Protein AF-A0A2G5DER1-F1 (afdb_monomer)

Secondary structure (DSSP, 8-state):
--TTGGGSSS---------------SHHHHHHHHHHHHHHHHHHHHHHHTS-HHHH-SHHHHHHHHHHHHHHHHHHS---HHHHHHHHHHHHHHT-

Mean predicted aligned error: 13.32 Å

Structure (mmCIF, N/CA/C/O backbone):
data_AF-A0A2G5DER1-F1
#
_entry.id   AF-A0A2G5DER1-F1
#
loop_
_atom_site.group_PDB
_atom_site.id
_atom_site.type_symbol
_atom_site.label_atom_id
_atom_site.label_alt_id
_atom_site.label_comp_id
_atom_site.label_asym_id
_atom_site.label_entity_id
_atom_site.label_seq_id
_atom_s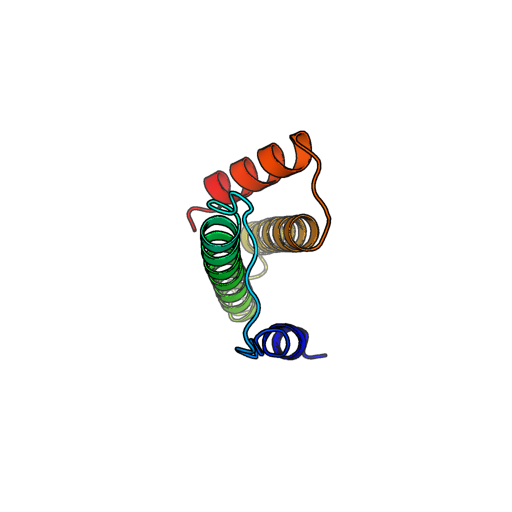ite.pdbx_PDB_ins_code
_atom_site.Cartn_x
_atom_site.Cartn_y
_atom_site.Cartn_z
_atom_site.occupancy
_atom_site.B_iso_or_equiv
_atom_site.auth_seq_id
_atom_site.auth_comp_id
_atom_site.auth_asym_id
_atom_site.auth_atom_id
_atom_site.pdbx_PDB_model_num
ATOM 1 N N . MET A 1 1 ? 15.621 -11.860 6.723 1.00 38.50 1 MET A N 1
ATOM 2 C CA . MET A 1 1 ? 14.601 -11.007 7.387 1.00 38.50 1 MET A CA 1
ATOM 3 C C . MET A 1 1 ? 13.312 -11.258 6.635 1.00 38.50 1 MET A C 1
ATOM 5 O O . MET A 1 1 ? 12.966 -10.541 5.704 1.00 38.50 1 MET A O 1
ATOM 9 N N . ASP A 1 2 ? 12.677 -12.370 6.978 1.00 46.97 2 ASP A N 1
ATOM 10 C CA . ASP A 1 2 ? 11.678 -13.045 6.153 1.00 46.97 2 ASP A CA 1
ATOM 11 C C . ASP A 1 2 ? 10.291 -12.741 6.709 1.00 46.97 2 ASP A C 1
ATOM 13 O O . ASP A 1 2 ? 9.658 -13.552 7.376 1.00 46.97 2 ASP A O 1
ATOM 17 N N . TRP A 1 3 ? 9.840 -11.510 6.463 1.00 55.44 3 TRP A N 1
ATOM 18 C CA . TRP A 1 3 ? 8.535 -11.003 6.906 1.00 55.44 3 TRP A CA 1
ATOM 19 C C . TRP A 1 3 ? 7.343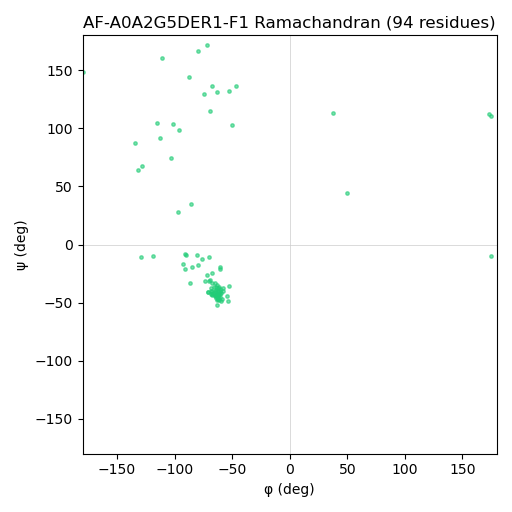 -11.799 6.340 1.00 55.44 3 TRP A C 1
ATOM 21 O O . TRP A 1 3 ? 6.250 -11.766 6.900 1.00 55.44 3 TRP A O 1
ATOM 31 N N . VAL A 1 4 ? 7.566 -12.553 5.259 1.00 53.78 4 VAL A N 1
ATOM 32 C CA . VAL A 1 4 ? 6.572 -13.423 4.613 1.00 53.78 4 VAL A CA 1
ATOM 33 C C . VAL A 1 4 ? 6.232 -14.636 5.491 1.00 53.78 4 VAL A C 1
ATOM 35 O O . VAL A 1 4 ? 5.092 -15.099 5.492 1.00 53.78 4 VAL A O 1
ATOM 38 N N . SER A 1 5 ? 7.180 -15.114 6.304 1.00 50.34 5 SER A N 1
ATOM 39 C CA . SER A 1 5 ? 6.982 -16.282 7.172 1.00 50.34 5 SER A CA 1
ATOM 40 C C . SER A 1 5 ? 6.019 -16.000 8.328 1.00 50.34 5 SER A C 1
ATOM 42 O O . SER A 1 5 ? 5.243 -16.874 8.700 1.00 50.34 5 SER A O 1
ATOM 44 N N . SER A 1 6 ? 5.978 -14.763 8.836 1.00 51.16 6 SER A N 1
ATOM 45 C CA . SER A 1 6 ? 5.083 -14.372 9.937 1.00 51.16 6 SER A CA 1
ATOM 46 C C . SER A 1 6 ? 3.600 -14.321 9.553 1.00 51.16 6 SER A C 1
ATOM 48 O O . SER A 1 6 ? 2.748 -14.202 10.426 1.00 51.16 6 SER A O 1
ATOM 50 N N . LEU A 1 7 ? 3.265 -14.404 8.262 1.00 55.41 7 LEU A N 1
ATOM 51 C CA . LEU A 1 7 ? 1.879 -14.351 7.786 1.00 55.41 7 LEU A CA 1
ATOM 52 C C . LEU A 1 7 ? 1.220 -15.725 7.676 1.00 55.41 7 LEU A C 1
ATOM 54 O O . LEU A 1 7 ? -0.006 -15.813 7.685 1.00 55.41 7 LEU A O 1
ATOM 58 N N . LYS A 1 8 ? 2.020 -16.791 7.588 1.00 48.91 8 LYS A N 1
ATOM 59 C CA . LYS A 1 8 ? 1.519 -18.157 7.406 1.00 48.91 8 LYS A CA 1
ATOM 60 C C . LYS A 1 8 ? 1.017 -18.789 8.710 1.00 48.91 8 LYS A C 1
ATOM 62 O O . LYS A 1 8 ? 0.273 -19.761 8.665 1.00 48.91 8 LYS A O 1
ATOM 67 N N . GLU A 1 9 ? 1.403 -18.244 9.860 1.00 44.56 9 GLU A N 1
ATOM 68 C CA . GLU A 1 9 ? 1.255 -18.929 11.150 1.00 44.56 9 GLU A CA 1
ATOM 69 C C . GLU A 1 9 ? -0.071 -18.645 11.879 1.00 44.56 9 GLU A C 1
ATOM 71 O O . GLU A 1 9 ? -0.401 -19.317 12.848 1.00 44.56 9 GLU A O 1
ATOM 76 N N . SER A 1 10 ? -0.893 -17.705 11.404 1.00 50.03 10 SER A N 1
ATOM 77 C CA . SER A 1 10 ? -2.134 -17.305 12.095 1.00 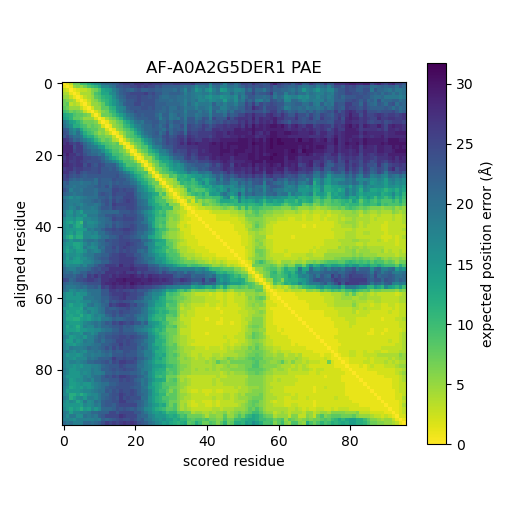50.03 10 SER A CA 1
ATOM 78 C C . SER A 1 10 ? -3.413 -17.980 11.583 1.00 50.03 10 SER A C 1
ATOM 80 O O . SER A 1 10 ? -4.485 -17.390 11.685 1.00 50.03 10 SER A O 1
ATOM 82 N N . ASN A 1 11 ? -3.334 -19.192 11.025 1.00 51.62 11 ASN A N 1
ATOM 83 C CA . ASN A 1 11 ? -4.522 -19.924 10.572 1.00 51.62 11 ASN A CA 1
ATOM 84 C C . ASN A 1 11 ? -4.566 -21.349 11.147 1.00 51.62 11 ASN A C 1
ATOM 86 O O . ASN A 1 11 ? -4.416 -22.331 10.425 1.00 51.62 11 ASN A O 1
ATOM 90 N N . SER A 1 12 ? -4.750 -21.454 12.465 1.00 43.50 12 SER A N 1
ATOM 91 C CA . SER A 1 12 ? -5.181 -22.689 13.130 1.00 43.50 12 SER A CA 1
ATOM 92 C C . SER A 1 12 ? -6.555 -22.429 13.738 1.00 43.50 12 SER A C 1
ATOM 94 O O . SER A 1 12 ? -6.670 -21.706 14.725 1.00 43.50 12 SER A O 1
ATOM 96 N N . VAL A 1 13 ? -7.604 -22.953 13.104 1.00 57.72 13 VAL A N 1
ATOM 97 C CA . VAL A 1 13 ? -8.971 -22.939 13.637 1.00 57.72 13 VAL A CA 1
ATOM 98 C C . VAL A 1 13 ? -9.251 -24.325 14.207 1.00 57.72 13 VAL A C 1
ATOM 100 O O . VAL A 1 13 ? -9.487 -25.270 13.457 1.00 57.72 13 VAL A O 1
ATOM 103 N N . ASP A 1 14 ? -9.219 -24.443 15.531 1.00 50.62 14 ASP A N 1
ATOM 104 C CA . ASP A 1 14 ? -9.735 -25.604 16.257 1.00 50.62 14 ASP A CA 1
ATOM 105 C C . ASP A 1 14 ? -11.277 -25.586 16.264 1.00 50.62 14 ASP A C 1
ATOM 107 O O . ASP A 1 14 ? -11.873 -24.576 16.654 1.00 50.62 14 ASP A O 1
ATOM 111 N N . PRO A 1 15 ? -11.973 -26.679 15.892 1.00 55.41 15 PRO A N 1
ATOM 112 C CA . PRO A 1 15 ? -13.418 -26.771 16.045 1.00 55.41 15 PRO A CA 1
ATOM 113 C C . PRO A 1 15 ? -13.776 -27.513 17.342 1.00 55.41 15 PRO A C 1
ATOM 115 O O . PRO A 1 15 ? -13.830 -28.742 17.375 1.00 55.41 15 PRO A O 1
ATOM 118 N N . ALA A 1 16 ? -14.089 -26.780 18.415 1.00 49.75 16 ALA A N 1
ATOM 119 C CA . ALA A 1 16 ? -14.650 -27.362 19.639 1.00 49.75 16 ALA A CA 1
ATOM 120 C C . ALA A 1 16 ? -15.851 -26.556 20.178 1.00 49.75 16 ALA A C 1
ATOM 122 O O . ALA A 1 16 ? -15.723 -25.668 21.008 1.00 49.75 16 ALA A O 1
ATOM 123 N N . LYS A 1 17 ? -17.034 -26.919 19.660 1.00 59.78 17 LYS A N 1
ATOM 124 C CA . LYS A 1 17 ? -18.325 -27.124 20.352 1.00 59.78 17 LYS A CA 1
ATOM 1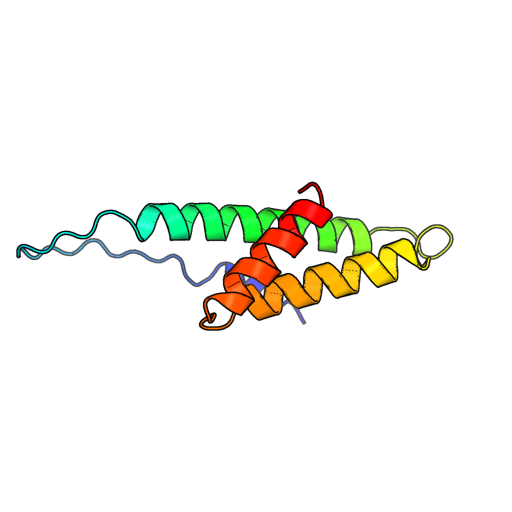25 C C . LYS A 1 17 ? -18.706 -26.176 21.511 1.00 59.78 17 LYS A C 1
ATOM 127 O O . LYS A 1 17 ? -18.234 -26.337 22.630 1.00 59.78 17 LYS A O 1
ATOM 132 N N . GLY A 1 18 ? -19.750 -25.367 21.305 1.00 37.09 18 GLY A N 1
ATOM 133 C CA . GLY A 1 18 ? -20.513 -24.762 22.404 1.00 37.09 18 GLY A CA 1
ATOM 134 C C . GLY A 1 18 ? -21.556 -23.741 21.954 1.00 37.09 18 GLY A C 1
ATOM 135 O O . GLY A 1 18 ? -21.215 -22.684 21.449 1.00 37.09 18 GLY A O 1
ATOM 136 N N . SER A 1 19 ? -22.826 -24.087 22.143 1.00 55.78 19 SER A N 1
ATOM 137 C CA . SER A 1 19 ? -24.031 -23.273 21.942 1.00 55.78 19 SER A CA 1
ATOM 138 C C . SER A 1 19 ? -23.992 -21.918 22.664 1.00 55.78 19 SER A C 1
ATOM 140 O O . SER A 1 19 ? -23.758 -21.909 23.866 1.00 55.78 19 SER A O 1
ATOM 142 N N . SER A 1 20 ? -24.324 -20.817 21.980 1.00 43.41 20 SER A N 1
ATOM 143 C CA . SER A 1 20 ? -25.386 -19.876 22.388 1.00 43.41 20 SER A CA 1
ATOM 144 C C . SER A 1 20 ? -25.522 -18.727 21.389 1.00 43.41 20 SER A C 1
ATOM 146 O O . SER A 1 20 ? -24.563 -18.312 20.746 1.00 43.41 20 SER A O 1
ATOM 148 N N . GLU A 1 21 ? -26.754 -18.250 21.274 1.00 50.75 21 GLU A N 1
ATOM 149 C CA . GLU A 1 21 ? -27.252 -17.209 20.383 1.00 50.75 21 GLU A CA 1
ATOM 150 C C . GLU A 1 21 ? -26.391 -15.938 20.332 1.00 50.75 21 GLU A C 1
ATOM 152 O O . GLU A 1 21 ? -25.984 -15.378 21.348 1.00 50.75 21 GLU A O 1
ATOM 157 N N . GLY A 1 22 ? -26.191 -15.440 19.113 1.00 37.19 22 GLY A N 1
ATOM 158 C CA . GLY A 1 22 ? -25.599 -14.139 18.839 1.00 37.19 22 GLY A CA 1
ATOM 159 C C . GLY A 1 22 ? -25.418 -13.964 17.339 1.00 37.19 22 GLY A C 1
ATOM 160 O O . GLY A 1 22 ? -24.611 -14.651 16.722 1.00 37.19 22 GLY A O 1
ATOM 161 N N . VAL A 1 23 ? -26.204 -13.070 16.741 1.00 50.72 23 VAL A N 1
ATOM 162 C CA . VAL A 1 23 ? -26.109 -12.655 15.335 1.00 50.72 23 VAL A CA 1
ATOM 163 C C . VAL A 1 23 ? -24.656 -12.281 15.007 1.00 50.72 23 VAL A C 1
ATOM 165 O O . VAL A 1 23 ? -24.183 -11.209 15.373 1.00 50.72 23 VAL A O 1
ATOM 168 N N . HIS A 1 24 ? -23.937 -13.168 14.320 1.00 45.84 24 HIS A N 1
ATOM 169 C CA . HIS A 1 24 ? -22.556 -12.950 13.888 1.00 45.84 24 HIS A CA 1
ATOM 170 C C . HIS A 1 24 ? -22.415 -13.321 12.413 1.00 45.84 24 HIS A C 1
ATOM 172 O O . HIS A 1 24 ? -21.760 -14.283 12.028 1.00 45.84 24 HIS A O 1
ATOM 178 N N . GLY A 1 25 ? -23.116 -12.573 11.566 1.00 46.19 25 GLY A N 1
ATOM 179 C CA . GLY A 1 25 ? -22.941 -12.635 10.122 1.00 46.19 25 GLY A CA 1
ATOM 180 C C . GLY A 1 25 ? -22.348 -11.323 9.635 1.00 46.19 25 GLY A C 1
ATOM 181 O O . GLY A 1 25 ? -23.112 -10.396 9.393 1.00 46.19 25 GLY A O 1
ATOM 182 N N . SER A 1 26 ? -21.015 -11.202 9.552 1.00 50.44 26 SER A N 1
ATOM 183 C CA . SER A 1 26 ? -20.323 -10.227 8.660 1.00 50.44 26 SER A CA 1
ATOM 184 C C . SER A 1 26 ? -18.795 -10.162 8.805 1.00 50.44 26 SER A C 1
ATOM 186 O O . SER A 1 26 ? -18.125 -9.533 7.989 1.00 50.44 26 SER A O 1
ATOM 188 N N . ASN A 1 27 ? -18.202 -10.789 9.812 1.00 49.03 27 ASN A N 1
ATOM 189 C CA . ASN A 1 27 ? -16.760 -10.719 10.065 1.00 49.03 27 ASN A CA 1
ATOM 190 C C . ASN A 1 27 ? -15.950 -11.771 9.294 1.00 49.03 27 ASN A C 1
ATOM 192 O O . ASN A 1 27 ? -14.866 -11.446 8.824 1.00 49.03 27 ASN A O 1
ATOM 196 N N . ALA A 1 28 ? -16.491 -12.969 9.053 1.00 45.12 28 ALA A N 1
ATOM 197 C CA . ALA A 1 28 ? -15.809 -13.984 8.243 1.00 45.12 28 ALA A CA 1
ATOM 198 C C . ALA A 1 28 ? -15.621 -13.546 6.775 1.00 45.12 28 ALA A C 1
ATOM 200 O O . ALA A 1 28 ? -14.547 -13.724 6.206 1.00 45.12 28 ALA A O 1
ATOM 201 N N . SER A 1 29 ? -16.629 -12.899 6.179 1.00 42.69 29 SER A N 1
ATOM 202 C CA . SER A 1 29 ? -16.571 -12.402 4.797 1.00 42.69 29 SER A CA 1
ATOM 203 C C . SER A 1 29 ? -15.625 -11.208 4.636 1.00 42.69 29 SER A C 1
ATOM 205 O O . SER A 1 29 ? -14.834 -11.186 3.698 1.00 42.69 29 SER A O 1
ATOM 207 N N . LYS A 1 30 ? -15.623 -10.259 5.585 1.00 54.59 30 LYS A N 1
ATOM 208 C CA . LYS A 1 30 ? -14.645 -9.153 5.604 1.00 54.59 30 LYS A CA 1
ATOM 209 C C . LYS A 1 30 ? -13.214 -9.627 5.877 1.00 54.59 30 LYS A C 1
ATOM 211 O O . LYS A 1 30 ? -12.269 -9.038 5.359 1.00 54.59 30 LYS A O 1
ATOM 216 N N . GLN A 1 31 ? -13.037 -10.679 6.679 1.00 54.16 31 GLN A N 1
ATOM 217 C CA . GLN A 1 31 ? -11.722 -11.286 6.906 1.00 54.16 31 GLN A CA 1
ATOM 218 C C . GLN A 1 31 ? -11.191 -11.984 5.651 1.00 54.16 31 GLN A C 1
ATOM 220 O O . GLN A 1 31 ? -10.007 -11.841 5.357 1.00 54.16 31 GLN A O 1
ATOM 225 N N . MET A 1 32 ? -12.052 -12.674 4.898 1.00 51.91 32 MET A N 1
ATOM 226 C CA . MET A 1 32 ? -11.680 -13.349 3.649 1.00 51.91 32 MET A CA 1
ATOM 227 C C . MET A 1 32 ? -11.318 -12.345 2.541 1.00 51.91 32 MET A C 1
ATOM 229 O O . MET A 1 32 ? -10.275 -12.462 1.903 1.00 51.91 32 MET A O 1
ATOM 233 N N . GLU A 1 33 ? -12.091 -11.265 2.399 1.00 60.53 33 GLU A N 1
ATOM 234 C CA . GLU A 1 33 ? -11.745 -10.162 1.492 1.00 60.53 33 GLU A CA 1
ATOM 235 C C . GLU A 1 33 ? -10.434 -9.463 1.917 1.00 60.53 33 GLU A C 1
ATOM 237 O O . GLU A 1 33 ? -9.620 -9.054 1.088 1.00 60.53 33 GLU A O 1
ATOM 242 N N . GLY A 1 34 ? -10.188 -9.364 3.228 1.00 65.69 34 GLY A N 1
ATOM 243 C CA . GLY A 1 34 ? -8.939 -8.854 3.788 1.00 65.69 34 GLY A CA 1
ATOM 244 C C . GLY A 1 34 ? -7.723 -9.740 3.494 1.00 65.69 34 GLY A C 1
ATOM 245 O O . GLY A 1 34 ? -6.637 -9.204 3.259 1.00 65.69 34 GLY A O 1
ATOM 246 N N . SER A 1 35 ? -7.874 -11.071 3.475 1.00 70.50 35 SER A N 1
ATOM 247 C CA . SER A 1 35 ? -6.779 -11.985 3.125 1.00 70.50 35 SER A CA 1
ATOM 248 C C . SER A 1 35 ? -6.421 -11.920 1.643 1.00 70.50 35 SER A C 1
ATOM 250 O O . SER A 1 35 ? -5.234 -11.860 1.318 1.00 70.50 35 SER A O 1
ATOM 252 N N . ASP A 1 36 ? -7.419 -11.832 0.762 1.00 79.81 36 ASP A N 1
ATOM 253 C CA . ASP A 1 36 ? -7.201 -11.761 -0.688 1.00 79.81 36 ASP A CA 1
ATOM 254 C C . ASP A 1 36 ? -6.521 -10.444 -1.080 1.00 79.81 36 ASP A C 1
ATOM 256 O O . ASP A 1 36 ? -5.521 -10.430 -1.804 1.00 79.81 36 ASP A O 1
ATOM 260 N N . LYS A 1 37 ? -6.975 -9.330 -0.490 1.00 82.88 37 LYS A N 1
ATOM 261 C CA . LYS A 1 37 ? -6.335 -8.014 -0.642 1.00 82.88 37 LYS A CA 1
ATOM 262 C C . LYS A 1 37 ? -4.877 -8.028 -0.183 1.00 82.88 37 LYS A C 1
ATOM 264 O O . LYS A 1 37 ? -4.015 -7.441 -0.836 1.00 82.88 37 LYS A O 1
ATOM 269 N N . LYS A 1 38 ? -4.571 -8.717 0.921 1.00 86.12 38 LYS A N 1
ATOM 270 C CA . LYS A 1 38 ? -3.196 -8.828 1.431 1.00 86.12 38 LYS A CA 1
ATOM 271 C C . LYS A 1 38 ? -2.305 -9.633 0.488 1.00 86.12 38 LYS A C 1
ATOM 273 O O . LYS A 1 38 ? -1.170 -9.231 0.243 1.00 86.12 38 LYS A O 1
ATOM 278 N N . ALA A 1 39 ? -2.822 -10.729 -0.066 1.00 87.38 39 ALA A N 1
ATOM 279 C CA . ALA A 1 39 ? -2.100 -11.550 -1.032 1.00 87.38 39 ALA A CA 1
ATOM 280 C C . ALA A 1 39 ? -1.757 -10.763 -2.309 1.00 87.38 39 ALA A C 1
ATOM 282 O O . ALA A 1 39 ? -0.607 -10.797 -2.748 1.00 87.38 39 ALA A O 1
ATOM 283 N N . ALA A 1 40 ? -2.705 -9.987 -2.846 1.00 88.69 40 ALA A N 1
ATOM 284 C CA . ALA A 1 40 ? -2.482 -9.137 -4.019 1.00 88.69 40 ALA A CA 1
ATOM 285 C C . ALA A 1 40 ? -1.388 -8.077 -3.781 1.00 88.69 40 ALA A C 1
ATOM 287 O O . ALA A 1 40 ? -0.502 -7.885 -4.615 1.00 88.69 40 ALA A O 1
ATOM 288 N N . VAL A 1 41 ? -1.391 -7.433 -2.607 1.00 89.44 41 VAL A N 1
ATOM 289 C CA . VAL A 1 41 ? -0.360 -6.453 -2.213 1.00 89.44 41 VAL A CA 1
ATOM 290 C C . VAL A 1 41 ? 1.020 -7.104 -2.100 1.00 89.44 41 VAL A C 1
ATOM 292 O O . VAL A 1 41 ? 2.009 -6.536 -2.568 1.00 89.44 41 VAL A O 1
ATOM 295 N N . CYS A 1 42 ? 1.101 -8.299 -1.508 1.00 88.50 42 CYS A N 1
ATOM 296 C CA . CYS A 1 42 ? 2.352 -9.049 -1.396 1.00 88.50 42 CYS A CA 1
ATOM 297 C C . CYS A 1 42 ? 2.899 -9.466 -2.770 1.00 88.50 42 CYS A C 1
ATOM 299 O O . CYS A 1 42 ? 4.088 -9.275 -3.024 1.00 88.50 42 CYS A O 1
ATOM 301 N N . ALA A 1 43 ? 2.042 -9.962 -3.667 1.00 90.25 43 ALA A N 1
ATOM 302 C CA . ALA A 1 43 ? 2.432 -10.341 -5.024 1.00 90.25 43 ALA A CA 1
ATOM 303 C C . ALA A 1 43 ? 2.969 -9.141 -5.823 1.00 90.25 43 ALA A C 1
ATOM 305 O O . ALA A 1 43 ? 3.992 -9.244 -6.499 1.00 90.25 43 ALA A O 1
ATOM 306 N N . GLU A 1 44 ? 2.332 -7.974 -5.699 1.00 90.88 44 GLU A N 1
ATOM 307 C CA . GLU A 1 44 ? 2.794 -6.761 -6.376 1.00 90.88 44 GLU A CA 1
ATOM 308 C C . GLU A 1 44 ? 4.126 -6.244 -5.810 1.00 90.88 44 GLU A C 1
ATOM 310 O O . GLU A 1 44 ? 4.989 -5.792 -6.566 1.00 90.88 44 GLU A O 1
ATOM 315 N N . MET A 1 45 ? 4.340 -6.338 -4.493 1.00 90.31 45 MET A N 1
ATOM 316 C CA . MET A 1 45 ? 5.640 -6.023 -3.890 1.00 90.31 45 MET A CA 1
ATOM 317 C C . MET A 1 45 ? 6.742 -6.956 -4.386 1.00 90.31 45 MET A C 1
ATOM 319 O O . MET A 1 45 ? 7.842 -6.495 -4.692 1.00 90.31 45 MET A O 1
ATOM 323 N N . GLU A 1 46 ? 6.462 -8.255 -4.468 1.00 90.81 46 GLU A N 1
ATOM 324 C CA . GLU A 1 46 ? 7.414 -9.231 -4.984 1.00 90.81 46 GLU A CA 1
ATOM 325 C C . GLU A 1 46 ? 7.753 -8.935 -6.446 1.00 90.81 46 GLU A C 1
ATOM 327 O O . GLU A 1 46 ? 8.931 -8.828 -6.791 1.00 90.81 46 GLU A O 1
ATOM 332 N N . ARG A 1 47 ? 6.734 -8.672 -7.276 1.00 90.75 47 ARG A N 1
ATOM 333 C CA . ARG A 1 47 ? 6.917 -8.248 -8.666 1.00 90.75 47 ARG A CA 1
ATOM 334 C C . ARG A 1 47 ? 7.830 -7.030 -8.747 1.00 90.75 47 ARG A C 1
ATOM 336 O O . ARG A 1 47 ? 8.775 -7.052 -9.528 1.00 90.75 47 ARG A O 1
ATOM 343 N N . LEU A 1 48 ? 7.587 -5.998 -7.931 1.00 88.25 48 LEU A N 1
ATOM 344 C CA . LEU A 1 48 ? 8.417 -4.789 -7.884 1.00 88.25 48 LEU A CA 1
ATOM 345 C C . LEU A 1 48 ? 9.865 -5.062 -7.458 1.00 88.25 48 LEU A C 1
ATOM 347 O O . LEU A 1 48 ? 10.778 -4.445 -8.004 1.00 88.25 48 LEU A O 1
ATOM 351 N N . ASN A 1 49 ? 10.086 -5.979 -6.517 1.00 85.69 49 ASN A N 1
ATOM 352 C CA . ASN A 1 49 ? 11.426 -6.353 -6.058 1.00 85.69 49 ASN A CA 1
ATOM 353 C C . ASN A 1 49 ? 12.208 -7.168 -7.096 1.00 85.69 49 ASN A C 1
ATOM 355 O O . ASN A 1 49 ? 13.437 -7.119 -7.102 1.00 85.69 49 ASN A O 1
ATOM 359 N N . GLN A 1 50 ? 11.514 -7.886 -7.981 1.00 85.94 50 GLN A N 1
ATOM 360 C CA . GLN A 1 50 ? 12.121 -8.628 -9.087 1.00 85.94 50 GLN A CA 1
ATOM 361 C C . GLN A 1 50 ? 12.458 -7.742 -10.300 1.00 85.94 50 GLN A C 1
ATOM 363 O O . GLN A 1 50 ? 13.128 -8.214 -11.223 1.00 85.94 50 GLN A O 1
ATOM 368 N N . LEU A 1 51 ? 12.034 -6.467 -10.335 1.00 81.12 51 LEU A N 1
ATOM 369 C CA . LEU A 1 51 ? 12.400 -5.587 -11.446 1.00 81.12 51 LEU A CA 1
ATOM 370 C C . LEU A 1 51 ? 13.923 -5.371 -11.488 1.00 81.12 51 LEU A C 1
ATOM 372 O O . LEU A 1 51 ? 14.533 -4.994 -10.482 1.00 81.12 51 LEU A O 1
ATOM 376 N N . PRO A 1 52 ? 14.550 -5.529 -12.665 1.00 72.31 52 PRO A N 1
ATOM 377 C CA . PRO A 1 52 ? 15.988 -5.395 -12.787 1.00 72.31 52 PRO A CA 1
ATOM 378 C C . PRO A 1 52 ? 16.417 -3.942 -12.534 1.00 72.31 52 PRO A C 1
ATOM 380 O O . PRO A 1 52 ? 15.798 -2.979 -12.999 1.00 72.31 52 PRO A O 1
ATOM 383 N N . ALA A 1 53 ? 17.498 -3.779 -11.765 1.00 64.94 53 ALA A N 1
ATOM 384 C CA . ALA A 1 53 ? 17.945 -2.488 -11.233 1.00 64.94 53 ALA A CA 1
ATOM 385 C C . ALA A 1 53 ? 18.282 -1.443 -12.316 1.00 64.94 53 ALA A C 1
ATOM 387 O O . ALA A 1 53 ? 18.260 -0.246 -12.039 1.00 64.94 53 ALA A O 1
ATOM 388 N N . ASN A 1 54 ? 18.557 -1.893 -13.541 1.00 58.88 54 ASN A N 1
ATOM 389 C CA . ASN A 1 54 ? 18.891 -1.074 -14.705 1.00 58.88 54 ASN A CA 1
ATOM 390 C C . ASN A 1 54 ? 17.665 -0.539 -15.476 1.00 58.88 54 ASN A C 1
ATOM 392 O O . ASN A 1 54 ? 17.807 0.445 -16.193 1.00 58.88 54 ASN A O 1
ATOM 396 N N . ALA A 1 55 ? 16.474 -1.128 -15.310 1.00 56.81 55 ALA A N 1
ATOM 397 C CA . ALA A 1 55 ? 15.231 -0.683 -15.957 1.00 56.81 55 ALA A CA 1
ATOM 398 C C . ALA A 1 55 ? 14.135 -0.257 -14.955 1.00 56.81 55 ALA A C 1
ATOM 400 O O . ALA A 1 55 ? 13.109 0.289 -15.355 1.00 56.81 55 ALA A O 1
ATOM 401 N N . GLY A 1 56 ? 14.333 -0.513 -13.653 1.00 56.91 56 GLY A N 1
ATOM 402 C CA . GLY A 1 56 ? 13.221 -0.637 -12.707 1.00 56.91 56 GLY A CA 1
ATOM 403 C C . GLY A 1 56 ? 13.262 0.166 -11.406 1.00 56.91 56 GLY A C 1
ATOM 404 O O . GLY A 1 56 ? 12.222 0.265 -10.769 1.00 56.91 56 GLY A O 1
ATOM 405 N N . LYS A 1 57 ? 14.365 0.814 -11.000 1.00 57.16 57 LYS A N 1
ATOM 406 C CA . LYS A 1 57 ? 14.374 1.723 -9.820 1.00 57.16 57 LYS A CA 1
ATOM 407 C C . LYS A 1 57 ? 13.948 3.161 -10.160 1.00 57.16 57 LYS A C 1
ATOM 409 O O . LYS A 1 57 ? 14.453 4.133 -9.608 1.00 57.16 57 LYS A O 1
ATOM 414 N N . GLY A 1 58 ? 13.014 3.303 -11.096 1.00 69.25 58 GLY A N 1
ATOM 415 C CA . GLY A 1 58 ? 12.441 4.595 -11.462 1.00 69.25 58 GLY A CA 1
ATOM 416 C C . GLY A 1 58 ? 11.500 5.157 -10.389 1.00 69.25 58 GLY A C 1
ATOM 417 O O . GLY A 1 58 ? 11.110 4.473 -9.435 1.00 69.25 58 GLY A O 1
ATOM 418 N N . ASN A 1 59 ? 11.075 6.407 -10.591 1.00 81.62 59 ASN A N 1
ATOM 419 C CA . ASN A 1 59 ? 10.094 7.090 -9.740 1.00 81.62 59 ASN A CA 1
ATOM 420 C C . ASN A 1 59 ? 8.807 6.260 -9.552 1.00 81.62 59 ASN A C 1
ATOM 422 O O . ASN A 1 59 ? 8.260 6.225 -8.457 1.00 81.62 59 ASN A O 1
ATOM 426 N N . TYR A 1 60 ? 8.371 5.523 -10.583 1.00 84.88 60 TYR A N 1
ATOM 427 C CA . TYR A 1 60 ? 7.185 4.661 -10.528 1.00 84.88 60 TYR A CA 1
ATOM 428 C C . TYR A 1 60 ? 7.312 3.513 -9.519 1.00 84.88 60 TYR A C 1
ATOM 430 O O . TYR A 1 60 ? 6.454 3.375 -8.653 1.00 84.88 60 TYR A O 1
ATOM 438 N N . ALA A 1 61 ? 8.384 2.715 -9.578 1.00 85.56 61 ALA A N 1
ATOM 439 C CA . ALA A 1 61 ? 8.571 1.601 -8.646 1.00 85.56 61 ALA A CA 1
ATOM 440 C C . ALA A 1 61 ? 8.728 2.099 -7.205 1.00 85.56 61 ALA A C 1
ATOM 442 O O . ALA A 1 61 ? 8.147 1.531 -6.284 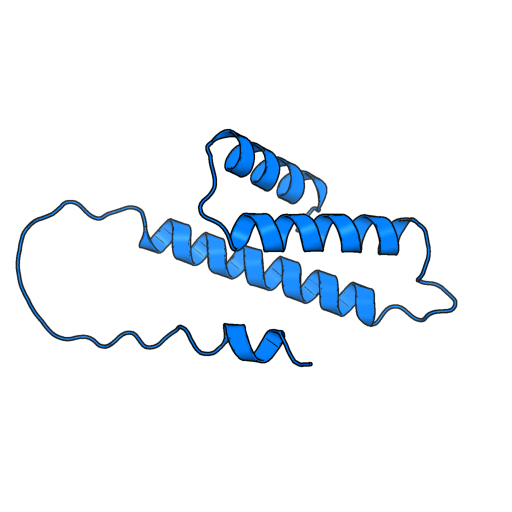1.00 85.56 61 ALA A O 1
ATOM 443 N N . THR A 1 62 ? 9.444 3.212 -7.017 1.00 86.31 62 THR A N 1
ATOM 444 C CA . THR A 1 62 ? 9.596 3.849 -5.701 1.00 86.31 62 THR A CA 1
ATOM 445 C C . THR A 1 62 ? 8.252 4.337 -5.164 1.00 86.31 62 THR A C 1
ATOM 447 O O . THR A 1 62 ? 7.902 4.057 -4.017 1.00 86.31 62 THR A O 1
ATOM 450 N N . GLN A 1 63 ? 7.479 5.040 -5.993 1.00 89.69 63 GLN A N 1
ATOM 451 C CA . GLN A 1 63 ? 6.162 5.539 -5.617 1.00 89.69 63 GLN A CA 1
ATOM 452 C C . GLN A 1 63 ? 5.213 4.387 -5.294 1.00 89.69 63 GLN A C 1
ATOM 454 O O . GLN A 1 63 ? 4.538 4.410 -4.266 1.00 89.69 63 GLN A O 1
ATOM 459 N N . ARG A 1 64 ? 5.203 3.343 -6.124 1.00 90.69 64 ARG A N 1
ATOM 460 C CA . ARG A 1 64 ? 4.328 2.191 -5.930 1.00 90.69 64 ARG A CA 1
ATOM 461 C C . ARG A 1 64 ? 4.706 1.396 -4.682 1.00 90.69 64 ARG A C 1
ATOM 463 O O . ARG A 1 64 ? 3.827 1.070 -3.895 1.00 90.69 64 ARG A O 1
ATOM 470 N N . MET A 1 65 ? 5.998 1.211 -4.405 1.00 90.62 65 MET A N 1
ATOM 471 C CA . MET A 1 65 ? 6.466 0.578 -3.168 1.00 90.62 65 MET A CA 1
ATOM 472 C C . MET A 1 65 ? 6.062 1.365 -1.908 1.00 90.62 65 MET A C 1
ATOM 474 O O . MET A 1 65 ? 5.711 0.769 -0.890 1.00 90.62 65 MET A O 1
ATOM 478 N N . ARG A 1 66 ? 6.059 2.707 -1.952 1.00 92.19 66 ARG A N 1
ATOM 479 C CA . ARG A 1 66 ? 5.572 3.540 -0.832 1.00 92.19 66 ARG A CA 1
ATOM 480 C C . ARG A 1 66 ? 4.080 3.344 -0.578 1.00 92.19 66 ARG A C 1
ATOM 482 O O . ARG A 1 66 ? 3.682 3.186 0.574 1.00 92.19 66 ARG A O 1
ATOM 489 N N . VAL A 1 67 ? 3.275 3.316 -1.640 1.00 93.75 67 VAL A N 1
ATOM 490 C CA . VAL A 1 67 ? 1.827 3.082 -1.542 1.00 93.75 67 VAL A CA 1
ATOM 491 C C . VAL A 1 67 ? 1.539 1.699 -0.952 1.00 93.75 67 VAL A C 1
ATOM 493 O O . VAL A 1 67 ? 0.777 1.597 0.007 1.00 93.75 67 VAL A O 1
ATOM 496 N N . LEU A 1 68 ? 2.210 0.650 -1.436 1.00 92.94 68 LEU A N 1
ATOM 497 C CA . LEU A 1 68 ? 2.036 -0.713 -0.916 1.00 92.94 68 LEU A CA 1
ATOM 498 C C . LEU A 1 68 ? 2.410 -0.808 0.575 1.00 92.94 68 LEU A C 1
ATOM 500 O O . LEU A 1 68 ? 1.693 -1.427 1.357 1.00 92.94 68 LEU A O 1
ATOM 504 N N . ASN A 1 69 ? 3.486 -0.137 1.002 1.00 93.00 69 ASN A N 1
ATOM 505 C CA . ASN A 1 69 ? 3.866 -0.078 2.419 1.00 93.00 69 ASN A CA 1
ATOM 506 C C . ASN A 1 69 ? 2.821 0.633 3.288 1.00 93.00 69 ASN A C 1
ATOM 508 O O . ASN A 1 69 ? 2.605 0.245 4.437 1.00 93.00 69 ASN A O 1
ATOM 512 N N . LYS A 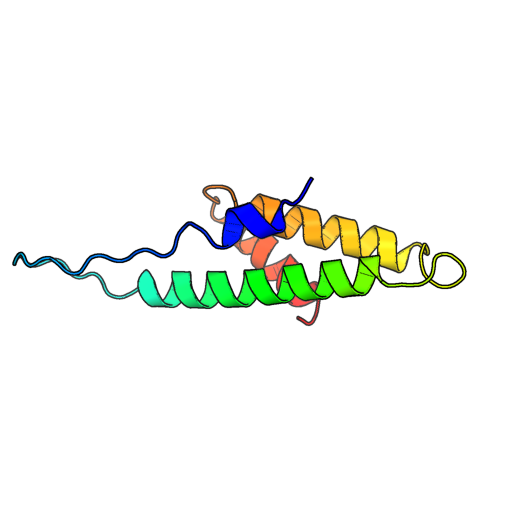1 70 ? 2.181 1.683 2.766 1.00 93.81 70 LYS A N 1
ATOM 513 C CA . LYS A 1 70 ? 1.116 2.400 3.473 1.00 93.81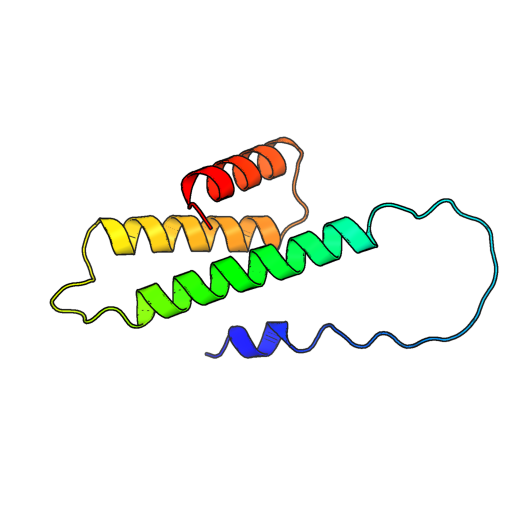 70 LYS A CA 1
ATOM 514 C C . LYS A 1 70 ? -0.123 1.517 3.639 1.00 93.81 70 LYS A C 1
ATOM 516 O O . LYS A 1 70 ? -0.676 1.463 4.734 1.00 93.81 70 LYS A O 1
ATOM 521 N N . ILE A 1 71 ? -0.496 0.774 2.598 1.00 92.94 71 ILE A N 1
ATOM 522 C CA . ILE A 1 71 ? -1.601 -0.193 2.641 1.00 92.94 71 ILE A CA 1
ATOM 523 C C . ILE A 1 71 ? -1.346 -1.270 3.694 1.00 92.94 71 ILE A C 1
ATOM 525 O O . ILE A 1 71 ? -2.208 -1.503 4.536 1.00 92.94 71 ILE A O 1
ATOM 529 N N . LEU A 1 72 ? -0.156 -1.878 3.720 1.00 90.12 72 LEU A N 1
ATOM 530 C CA . LEU A 1 72 ? 0.176 -2.897 4.723 1.00 90.12 72 LEU A CA 1
ATOM 531 C C . LEU A 1 72 ? 0.085 -2.368 6.156 1.00 90.12 72 LEU A C 1
ATOM 533 O O . LEU A 1 72 ? -0.451 -3.051 7.028 1.00 90.12 72 LEU A O 1
ATOM 537 N N . GLN A 1 73 ? 0.571 -1.148 6.397 1.00 90.44 73 GLN A N 1
ATOM 538 C CA . GLN A 1 73 ? 0.456 -0.502 7.705 1.00 90.44 73 GLN A CA 1
ATOM 539 C C . GLN A 1 73 ? -1.007 -0.301 8.102 1.00 90.44 73 GLN A C 1
ATOM 541 O O . GLN A 1 73 ? -1.392 -0.684 9.203 1.00 90.44 73 GLN A O 1
ATOM 546 N N . LEU A 1 74 ? -1.834 0.234 7.198 1.00 90.69 74 LEU A N 1
ATOM 547 C CA . LEU A 1 74 ? -3.269 0.412 7.435 1.00 90.69 74 LEU A CA 1
ATOM 548 C C . LEU A 1 74 ? -3.969 -0.934 7.695 1.00 90.69 74 LEU A C 1
ATOM 550 O O . LEU A 1 74 ? -4.814 -1.032 8.582 1.00 90.69 74 LEU A O 1
ATOM 554 N N . MET A 1 75 ? -3.589 -2.001 6.990 1.00 87.62 75 MET A N 1
ATOM 555 C CA . MET A 1 75 ? -4.124 -3.349 7.219 1.00 87.62 75 MET A CA 1
ATOM 556 C C . MET A 1 75 ? -3.704 -3.958 8.566 1.00 87.62 75 MET A C 1
ATOM 558 O O . MET A 1 75 ? -4.411 -4.824 9.076 1.00 87.62 75 MET A O 1
ATOM 562 N N . SER A 1 76 ? -2.578 -3.521 9.136 1.00 87.38 76 SER A N 1
ATOM 563 C CA . SER A 1 76 ? -2.006 -4.069 10.373 1.00 87.38 76 SER A CA 1
ATOM 564 C C . SER A 1 76 ? -2.495 -3.384 11.653 1.00 87.38 76 SER A C 1
ATOM 566 O O . SER A 1 76 ? -2.177 -3.856 12.744 1.00 87.38 76 SER A O 1
ATOM 568 N N . ILE A 1 77 ? -3.219 -2.271 11.544 1.00 87.44 77 ILE A N 1
ATOM 569 C CA . ILE A 1 77 ? -3.732 -1.520 12.693 1.00 87.44 77 ILE A CA 1
ATOM 570 C C . ILE A 1 77 ? -5.252 -1.633 12.784 1.00 87.44 77 ILE A C 1
ATOM 572 O O . ILE A 1 77 ? -5.938 -1.909 11.796 1.00 87.44 77 ILE A O 1
ATOM 576 N N . GLN A 1 78 ? -5.792 -1.356 13.970 1.00 89.44 78 GLN A N 1
ATOM 577 C CA . GLN A 1 78 ? -7.211 -1.052 14.093 1.00 89.44 78 GLN A CA 1
ATOM 578 C C . GLN A 1 78 ? -7.472 0.303 13.431 1.00 89.44 78 GLN A C 1
ATOM 580 O O . GLN A 1 78 ? -6.943 1.324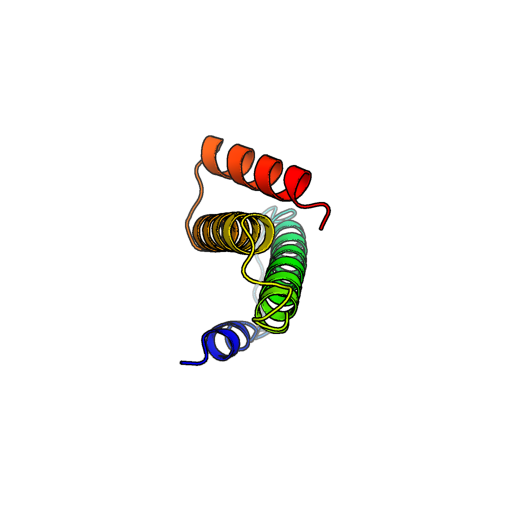 13.869 1.00 89.44 78 GLN A O 1
ATOM 585 N N . ARG A 1 79 ? -8.243 0.294 12.343 1.00 91.81 79 ARG A N 1
ATOM 586 C CA . ARG A 1 79 ? -8.486 1.482 11.523 1.00 91.81 79 ARG A CA 1
ATOM 587 C C . ARG A 1 79 ? -9.665 2.296 12.036 1.00 91.81 79 ARG A C 1
ATOM 589 O O . ARG A 1 79 ? -10.667 1.752 12.496 1.00 91.81 79 ARG A O 1
ATOM 596 N N . THR A 1 80 ? -9.542 3.613 11.926 1.00 95.19 80 THR A N 1
ATOM 597 C CA . THR A 1 80 ? -10.670 4.543 12.021 1.00 95.19 80 THR A CA 1
ATOM 598 C C . THR A 1 80 ? -11.436 4.585 10.699 1.00 95.19 80 THR A C 1
ATOM 600 O O . THR A 1 80 ? -10.930 4.159 9.663 1.00 95.19 80 THR A O 1
ATOM 603 N N . LYS A 1 81 ? -12.638 5.173 10.701 1.00 91.38 81 LYS A N 1
ATOM 604 C CA . LYS A 1 81 ? -13.444 5.330 9.480 1.00 91.38 81 LYS A CA 1
ATOM 605 C C . LYS A 1 81 ? -12.679 6.036 8.349 1.00 91.38 81 LYS A C 1
ATOM 607 O O . LYS A 1 81 ? -12.680 5.565 7.222 1.00 91.38 81 LYS A O 1
ATOM 612 N N . THR A 1 82 ? -11.966 7.117 8.663 1.00 95.44 82 THR A N 1
ATOM 613 C CA . THR A 1 82 ? -11.148 7.846 7.680 1.00 95.44 82 THR A CA 1
ATOM 614 C C . THR A 1 82 ? -9.987 7.003 7.147 1.00 95.44 82 THR A C 1
ATOM 616 O O . THR A 1 82 ? -9.614 7.134 5.989 1.00 95.44 82 THR A O 1
ATOM 619 N N . GLN A 1 83 ? -9.415 6.118 7.967 1.00 92.38 83 GLN A N 1
ATOM 620 C CA . GLN A 1 83 ? -8.357 5.203 7.529 1.00 92.38 83 GLN A CA 1
ATOM 621 C C . GLN A 1 83 ? -8.889 4.065 6.652 1.00 92.38 83 GLN A C 1
ATOM 623 O O . GLN A 1 83 ? -8.164 3.605 5.774 1.00 92.38 83 GLN A O 1
ATOM 628 N N . ASP A 1 84 ? -10.126 3.611 6.873 1.00 88.38 84 ASP A N 1
ATOM 629 C CA . ASP A 1 84 ? -10.803 2.685 5.959 1.00 88.38 84 ASP A CA 1
ATOM 630 C C . ASP A 1 84 ? -11.065 3.351 4.596 1.00 88.38 84 ASP A C 1
ATOM 632 O O . ASP A 1 84 ? -10.761 2.752 3.567 1.00 88.38 84 ASP A O 1
ATOM 636 N N . GLU A 1 85 ? -11.528 4.606 4.578 1.00 92.00 85 GLU A N 1
ATOM 637 C CA . GLU A 1 85 ? -11.723 5.391 3.345 1.00 92.00 85 GLU A CA 1
ATOM 638 C C . GLU A 1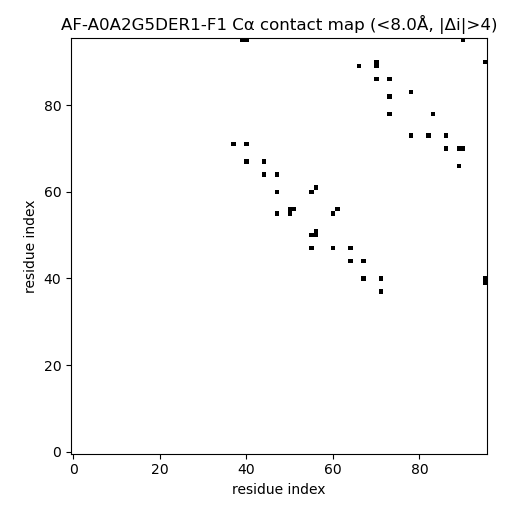 85 ? -10.395 5.631 2.601 1.00 92.00 85 GLU A C 1
ATOM 640 O O . GLU A 1 85 ? -10.313 5.451 1.385 1.00 92.00 85 GLU A O 1
ATOM 645 N N . GLU A 1 86 ? -9.327 5.987 3.327 1.00 92.44 86 GLU A N 1
ATOM 646 C CA . GLU A 1 86 ? -7.977 6.110 2.760 1.00 92.44 86 GLU A CA 1
ATOM 647 C C . GLU A 1 86 ? -7.520 4.778 2.152 1.00 92.44 86 GLU A C 1
ATOM 649 O O . GLU A 1 86 ? -7.031 4.747 1.024 1.00 92.44 86 GLU A O 1
ATOM 654 N N . LEU A 1 87 ? -7.694 3.668 2.873 1.00 90.69 87 LEU A N 1
ATOM 655 C CA . LEU A 1 87 ? -7.296 2.341 2.412 1.00 90.69 87 LEU A CA 1
ATOM 656 C C . LEU A 1 87 ? -8.028 1.944 1.124 1.00 90.69 87 LEU A C 1
ATOM 658 O O . LEU A 1 87 ? -7.395 1.452 0.190 1.00 90.69 87 LEU A O 1
ATOM 662 N N . GLU A 1 88 ? -9.337 2.177 1.059 1.00 90.38 88 GLU A N 1
ATOM 663 C CA . GLU A 1 88 ? -10.153 1.895 -0.123 1.00 90.38 88 GLU A CA 1
ATOM 664 C C . GLU A 1 88 ? -9.713 2.733 -1.331 1.00 90.38 88 GLU A C 1
ATOM 666 O O . GLU A 1 88 ? -9.521 2.193 -2.424 1.00 90.38 88 GLU A O 1
ATOM 671 N N . LEU A 1 89 ? -9.441 4.025 -1.126 1.00 92.00 89 LEU A N 1
ATOM 672 C CA . LEU A 1 89 ? -8.930 4.905 -2.176 1.00 92.00 89 LEU A CA 1
ATOM 673 C C . LEU A 1 89 ? -7.555 4.451 -2.692 1.00 92.00 89 LEU A C 1
ATOM 675 O O . LEU A 1 89 ? -7.300 4.480 -3.899 1.00 92.00 89 LEU A O 1
ATOM 679 N N . LEU A 1 90 ? -6.669 4.004 -1.797 1.00 91.06 90 LEU A N 1
ATOM 680 C CA . LEU A 1 90 ? -5.360 3.470 -2.176 1.00 91.06 90 LEU A CA 1
ATOM 681 C C . LEU A 1 90 ? -5.493 2.182 -3.002 1.00 91.06 90 LEU A C 1
ATOM 683 O O . LEU A 1 90 ? -4.766 2.028 -3.982 1.00 91.06 90 LEU A O 1
ATOM 687 N N . PHE A 1 91 ? -6.431 1.290 -2.664 1.00 87.50 91 PHE A N 1
ATOM 688 C CA . PHE A 1 91 ? -6.718 0.104 -3.478 1.00 87.50 91 PHE A CA 1
ATOM 689 C C . PHE A 1 91 ? -7.260 0.471 -4.863 1.00 87.50 91 PHE A C 1
ATOM 691 O O . PHE A 1 91 ? -6.744 -0.031 -5.864 1.00 87.50 91 PHE A O 1
ATOM 698 N N . ALA A 1 92 ? -8.219 1.398 -4.943 1.00 88.38 92 ALA A N 1
ATOM 699 C CA . ALA A 1 92 ? -8.762 1.870 -6.218 1.00 88.38 92 ALA A CA 1
ATOM 700 C C . ALA A 1 92 ? -7.669 2.457 -7.133 1.00 88.38 92 ALA A C 1
ATOM 702 O O . ALA A 1 92 ? -7.674 2.232 -8.344 1.00 88.38 92 ALA A O 1
ATOM 703 N N . GLY A 1 93 ? -6.687 3.155 -6.551 1.00 84.44 93 GLY A N 1
ATOM 704 C CA . GLY A 1 93 ? -5.544 3.720 -7.272 1.00 84.44 93 GLY A CA 1
ATOM 705 C C . GLY A 1 93 ? -4.462 2.712 -7.678 1.00 84.44 93 GLY A C 1
ATOM 706 O O . GLY A 1 93 ? -3.582 3.053 -8.471 1.00 84.44 93 GLY A O 1
ATOM 707 N N . LEU A 1 94 ? -4.487 1.483 -7.150 1.00 80.12 94 LEU A N 1
ATOM 708 C CA . LEU A 1 94 ? -3.491 0.466 -7.480 1.00 80.12 94 LEU A CA 1
ATOM 709 C C . LEU A 1 94 ? -3.895 -0.447 -8.641 1.00 80.12 94 LEU A C 1
ATOM 711 O O . LEU A 1 94 ? -2.991 -1.066 -9.211 1.00 80.12 94 LEU A O 1
ATOM 715 N N . SER A 1 95 ? -5.176 -0.488 -9.020 1.00 73.94 95 SER A N 1
ATOM 716 C CA . SER A 1 95 ? -5.700 -1.428 -10.026 1.00 73.94 95 SER A CA 1
ATOM 717 C C . SER A 1 95 ? -5.272 -2.879 -9.735 1.00 73.94 95 SER A C 1
ATOM 719 O O . SER A 1 95 ? -4.779 -3.564 -10.632 1.00 73.94 95 SER A O 1
ATOM 721 N N . LEU A 1 96 ? -5.368 -3.288 -8.462 1.00 67.31 96 LEU A N 1
ATOM 722 C CA . LEU A 1 96 ? -5.110 -4.653 -7.981 1.00 67.31 96 LEU A CA 1
ATOM 723 C C . LEU A 1 96 ? -6.390 -5.484 -7.951 1.00 67.31 96 LEU A C 1
ATOM 725 O O . LEU A 1 96 ? -7.459 -4.882 -7.700 1.00 67.31 96 LEU A O 1
#

Organism: Aquilegia coerulea (NCBI:txid218851)

Radius of gyration: 17.13 Å; Cα contacts (8 Å, |Δi|>4): 24; chains: 1; bounding box: 46×35×38 Å

Sequence (96 aa):
MDWVSSLKESNSVDPAKGSSEGVHGSNASKQMEGSDKKAAVCAEMERLNQLPANAGKGNYATQRMRVLNKILQLMSIQRTKTQDEELELLFAGLSL

pLDDT: mean 72.75, std 18.92, range [37.09, 95.44]

Solvent-accessible surface area (backbone atoms only — not comparable to full-atom values): 6190 Å² total; per-residue (Å²): 138,67,74,72,62,73,68,70,73,81,77,81,84,83,92,78,88,82,92,78,92,71,97,80,87,64,62,70,62,55,50,51,55,49,50,53,53,49,50,54,51,50,52,52,51,51,55,59,70,68,43,53,79,92,83,37,76,43,73,64,48,54,52,51,53,52,53,50,53,50,47,53,53,55,72,73,46,93,66,52,73,69,51,50,53,50,46,51,51,53,47,68,73,62,77,120

Foldseek 3Di:
DCPVVVVVPPDDDDDDDDDDDDPDPDVVVVVVVLVVVLVVLVVVLVVLVPPDPVPRPDPVSVVSNVLSVLLVVLSPDDDDPVSVVVNVVSCVVVVD

Nearest PDB structures (foldseek):
  8j9a-assembly1_A  TM=3.915E-01  e=3.971E-01  Homo sapiens
  8axk-assembly1_u  TM=5.054E-01  e=8.013E+00  Shigella flexneri